Protein AF-A0A6I4Z196-F1 (afdb_monomer)

Secondary structure (DSSP, 8-state):
-EE-HHHHHTSTT--HHHHH-TT--EE--TT-SS-EE-GGGGGG-----HHHHH-TT--EE---TT---

Foldseek 3Di:
DFFQQVLQLVQQPDCQLQVQQPQRQWDDDPPRSHIDGPPVRPVVDPVPCRSQVRRPRNRDDDDDPPPPD

Solvent-accessible surface area (backbone atoms only — not comparable to full-atom values): 4207 Å² total; per-residue (Å²): 111,51,66,43,54,72,50,33,42,74,45,57,84,71,51,49,35,38,74,50,39,94,56,62,34,39,45,63,60,92,90,45,44,44,68,44,74,37,76,93,33,54,86,59,64,81,80,78,56,45,32,41,76,46,28,93,60,65,25,43,46,80,81,60,98,74,73,77,124

Radius of gyration: 11.67 Å; Cα contacts (8 Å, |Δi|>4): 100; chains: 1; bounding box: 29×23×28 Å

Sequence (69 aa):
MTIEEAACASQPECRECVQSCPVDILEREAGERVARVIDENVDECILCDLCVVRCPVEAVTVTKLYAAG

pLDDT: mean 94.47, std 7.87, range [54.56, 98.44]

Structure (mmCIF, N/CA/C/O backbone):
data_AF-A0A6I4Z196-F1
#
_entry.id   AF-A0A6I4Z196-F1
#
loop_
_atom_site.group_PDB
_atom_site.id
_atom_site.type_symbol
_atom_site.label_atom_id
_atom_site.label_alt_id
_atom_site.label_comp_id
_atom_site.label_asym_id
_atom_site.label_entity_id
_atom_site.label_seq_id
_atom_site.pdbx_PDB_ins_code
_atom_site.Cartn_x
_atom_site.Cartn_y
_atom_site.Cartn_z
_atom_site.occupancy
_atom_site.B_iso_or_equiv
_atom_site.auth_seq_id
_atom_site.auth_comp_id
_atom_site.auth_asym_id
_atom_site.auth_atom_id
_atom_site.pdbx_PDB_model_num
ATOM 1 N N . MET A 1 1 ? 8.421 0.206 -1.246 1.00 91.00 1 MET A N 1
ATOM 2 C CA . MET A 1 1 ? 7.335 1.216 -1.216 1.00 91.00 1 MET A 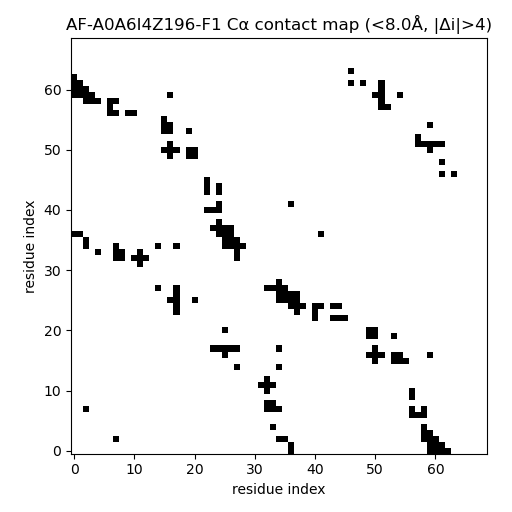CA 1
ATOM 3 C C . MET A 1 1 ? 7.137 1.675 0.216 1.00 91.00 1 MET A C 1
ATOM 5 O O . MET A 1 1 ? 7.670 1.020 1.102 1.00 91.00 1 MET A O 1
ATOM 9 N N . THR A 1 2 ? 6.396 2.749 0.450 1.00 95.06 2 THR A N 1
ATOM 10 C CA . THR A 1 2 ? 6.072 3.224 1.803 1.00 95.06 2 THR A CA 1
ATOM 11 C C . THR A 1 2 ? 4.586 3.535 1.931 1.00 95.06 2 THR A C 1
ATOM 13 O O . THR A 1 2 ? 3.922 3.839 0.935 1.00 95.06 2 THR A O 1
ATOM 16 N N . ILE A 1 3 ? 4.077 3.441 3.161 1.00 97.50 3 ILE A N 1
ATOM 17 C CA . ILE A 1 3 ? 2.710 3.806 3.536 1.00 97.50 3 ILE A CA 1
ATOM 18 C C . ILE A 1 3 ? 2.808 4.863 4.632 1.00 97.50 3 ILE A C 1
ATOM 20 O O . ILE A 1 3 ? 3.465 4.634 5.643 1.00 97.50 3 ILE A O 1
ATOM 24 N N . GLU A 1 4 ? 2.182 6.017 4.421 1.00 98.12 4 GLU A N 1
ATOM 25 C CA . GLU A 1 4 ? 2.024 7.023 5.468 1.00 98.12 4 GLU A CA 1
ATOM 26 C C . GLU A 1 4 ? 0.845 6.616 6.364 1.00 98.12 4 GLU A C 1
ATOM 28 O O . GLU A 1 4 ? -0.318 6.635 5.950 1.00 98.12 4 GLU A O 1
ATOM 33 N N . GLU A 1 5 ? 1.158 6.197 7.586 1.00 97.62 5 GLU A N 1
ATOM 34 C CA . GLU A 1 5 ? 0.218 5.681 8.572 1.00 97.62 5 GLU A CA 1
ATOM 35 C C . GLU A 1 5 ? -0.888 6.678 8.922 1.00 97.62 5 GLU A C 1
ATOM 37 O O . GLU A 1 5 ? -2.053 6.276 8.976 1.00 97.62 5 GLU A O 1
ATOM 42 N N . ALA A 1 6 ? -0.577 7.964 9.132 1.00 97.69 6 ALA A N 1
ATOM 43 C CA . ALA A 1 6 ? -1.596 8.925 9.562 1.00 97.69 6 ALA A CA 1
ATOM 44 C C . ALA A 1 6 ? -2.597 9.216 8.434 1.00 97.69 6 ALA A C 1
ATOM 46 O O . ALA A 1 6 ? -3.813 9.197 8.665 1.00 97.69 6 ALA A O 1
ATOM 47 N N . ALA A 1 7 ? -2.108 9.390 7.203 1.00 98.12 7 ALA A N 1
ATOM 48 C CA . ALA A 1 7 ? -2.964 9.482 6.023 1.00 98.12 7 ALA A CA 1
ATOM 49 C C . ALA A 1 7 ? -3.799 8.203 5.827 1.00 98.12 7 ALA A C 1
ATOM 51 O O . ALA A 1 7 ? -5.020 8.281 5.677 1.00 98.12 7 ALA A O 1
ATOM 52 N N . CYS A 1 8 ? -3.185 7.018 5.902 1.00 98.12 8 CYS A N 1
ATOM 53 C CA . CYS A 1 8 ? -3.877 5.736 5.730 1.00 98.12 8 CYS A CA 1
ATOM 54 C C . CYS A 1 8 ? -4.970 5.515 6.795 1.00 98.12 8 CYS A C 1
ATOM 56 O O . CYS A 1 8 ? -6.079 5.075 6.479 1.00 98.12 8 CYS A O 1
ATOM 58 N N . ALA A 1 9 ? -4.691 5.880 8.049 1.00 97.88 9 ALA A N 1
ATOM 59 C CA . ALA A 1 9 ? -5.599 5.727 9.184 1.00 97.88 9 ALA A CA 1
ATOM 60 C C . ALA A 1 9 ? -6.817 6.668 9.150 1.00 97.88 9 ALA A C 1
ATOM 62 O O . ALA A 1 9 ? -7.761 6.460 9.928 1.00 97.88 9 ALA A O 1
ATOM 63 N N . SER A 1 10 ? -6.825 7.671 8.263 1.00 97.69 10 SER A N 1
ATOM 64 C CA . SER A 1 10 ? -7.979 8.554 8.039 1.00 97.69 10 SER A CA 1
ATOM 65 C C . SER A 1 10 ? -9.165 7.844 7.365 1.00 97.69 10 SER A C 1
ATOM 67 O O . SER A 1 10 ? -10.290 8.333 7.448 1.00 97.69 10 SER A O 1
ATOM 69 N N . GLN A 1 11 ? -8.941 6.662 6.772 1.00 96.31 11 GLN A N 1
ATOM 70 C CA . GLN A 1 11 ? -9.965 5.814 6.150 1.00 96.31 11 GLN A CA 1
ATOM 71 C C . GLN A 1 11 ? -9.906 4.386 6.738 1.00 96.31 11 GLN A C 1
ATOM 73 O O . GLN A 1 11 ? -9.289 3.492 6.154 1.00 96.31 11 GLN A O 1
ATOM 78 N N . PRO A 1 12 ? -10.521 4.141 7.911 1.00 90.69 12 PRO A N 1
ATOM 79 C CA . PRO A 1 12 ? -10.278 2.941 8.723 1.00 90.69 12 PRO A CA 1
ATOM 80 C C . PRO A 1 12 ? -10.722 1.612 8.094 1.00 90.69 12 PRO A C 1
ATOM 82 O O . PRO A 1 12 ? -10.230 0.568 8.508 1.00 90.69 12 PRO A O 1
ATOM 85 N N . GLU A 1 13 ? -11.605 1.633 7.095 1.00 94.19 13 GLU A N 1
ATOM 86 C CA . GLU A 1 13 ? -12.092 0.428 6.399 1.00 94.19 13 GLU A CA 1
ATOM 87 C C . GLU A 1 13 ? -11.588 0.330 4.946 1.00 94.19 13 GLU A C 1
ATOM 89 O O . GLU A 1 13 ? -12.003 -0.554 4.195 1.00 94.19 13 GLU A O 1
ATOM 94 N N . CYS A 1 14 ? -10.683 1.224 4.529 1.00 97.00 14 CYS A N 1
ATOM 95 C CA . CYS A 1 14 ? -10.180 1.265 3.157 1.00 97.00 14 CYS A CA 1
ATOM 96 C C . CYS A 1 14 ? -9.370 0.011 2.798 1.00 97.00 14 CYS A C 1
ATOM 98 O O . CYS A 1 14 ? -8.477 -0.409 3.538 1.00 97.00 14 CYS A O 1
ATOM 100 N N . ARG A 1 15 ? -9.644 -0.551 1.615 1.00 97.12 15 ARG A N 1
ATOM 101 C CA . ARG A 1 15 ? -8.917 -1.696 1.043 1.00 97.12 15 ARG A CA 1
ATOM 102 C C . ARG A 1 15 ? -8.486 -1.495 -0.411 1.00 97.12 15 ARG A C 1
ATOM 104 O O . ARG A 1 15 ? -8.045 -2.444 -1.043 1.00 97.12 15 ARG A O 1
ATOM 111 N N . GLU A 1 16 ? -8.546 -0.272 -0.931 1.00 98.19 16 GLU A N 1
ATOM 112 C CA . GLU A 1 16 ? -8.309 0.014 -2.355 1.00 98.19 16 GLU A CA 1
ATOM 113 C C . GLU A 1 16 ? -6.913 -0.403 -2.842 1.00 98.19 16 GLU A C 1
ATOM 115 O O . GLU A 1 16 ? -6.768 -1.008 -3.904 1.00 98.19 16 GLU A O 1
ATOM 120 N N . CYS A 1 17 ? -5.861 -0.127 -2.064 1.00 97.94 17 CYS A N 1
ATOM 121 C CA . CYS A 1 17 ? -4.496 -0.504 -2.437 1.00 97.94 17 CYS A CA 1
ATOM 122 C C . CYS A 1 17 ? -4.264 -2.025 -2.373 1.00 97.94 17 CYS A C 1
ATOM 124 O O . CYS A 1 17 ? -3.559 -2.561 -3.222 1.00 97.94 17 CYS A O 1
ATOM 126 N N . VAL A 1 18 ? -4.909 -2.711 -1.421 1.00 98.00 18 VAL A N 1
ATOM 127 C CA . VAL A 1 18 ? -4.896 -4.177 -1.286 1.00 98.00 18 VAL A CA 1
ATOM 128 C C . VAL A 1 18 ? -5.618 -4.814 -2.474 1.00 98.00 18 VAL A C 1
ATOM 130 O O . VAL A 1 18 ? -5.058 -5.656 -3.157 1.00 98.00 18 VAL A O 1
ATOM 133 N N . GLN A 1 19 ? -6.834 -4.357 -2.782 1.00 97.75 19 GLN A N 1
ATOM 134 C CA . GLN A 1 19 ? -7.673 -4.918 -3.848 1.00 97.75 19 GLN A CA 1
ATOM 135 C C . GLN A 1 19 ? -7.148 -4.651 -5.260 1.00 97.75 19 GLN A C 1
ATOM 137 O O . GLN A 1 19 ? -7.451 -5.401 -6.183 1.00 97.75 19 GLN A O 1
ATOM 142 N N . SER A 1 20 ? -6.406 -3.561 -5.449 1.00 98.00 20 SER A N 1
ATOM 143 C CA . SER A 1 20 ? -5.844 -3.203 -6.752 1.00 98.00 20 SER A CA 1
ATOM 144 C C . SER A 1 20 ? -4.456 -3.777 -7.003 1.00 98.00 20 SER A C 1
ATOM 146 O O . SER A 1 20 ? -3.959 -3.652 -8.124 1.00 98.00 20 SER A O 1
ATOM 148 N N . CYS A 1 21 ? -3.819 -4.383 -5.998 1.00 98.19 21 CYS A N 1
ATOM 149 C CA . CYS A 1 21 ? -2.513 -4.991 -6.170 1.00 98.19 21 CYS A CA 1
ATOM 150 C C . CYS A 1 21 ? -2.652 -6.309 -6.951 1.00 98.19 21 CYS A C 1
ATOM 152 O O . CYS A 1 21 ? -3.296 -7.227 -6.462 1.00 98.19 21 CYS A O 1
ATOM 154 N N . PRO A 1 22 ? -2.046 -6.449 -8.144 1.00 97.56 22 PRO A N 1
ATOM 155 C CA . PRO A 1 22 ? -2.165 -7.677 -8.934 1.00 97.56 22 PRO A CA 1
ATOM 156 C C . PRO A 1 22 ? -1.270 -8.822 -8.432 1.00 97.56 22 PRO A C 1
ATOM 158 O O . PRO A 1 22 ? -1.313 -9.912 -8.992 1.00 97.56 22 PRO A O 1
ATOM 161 N N . VAL A 1 23 ? -0.415 -8.546 -7.446 1.00 97.56 23 VAL A N 1
ATOM 162 C CA . VAL A 1 23 ? 0.655 -9.429 -6.955 1.00 97.56 23 VAL A CA 1
ATOM 163 C C . VAL A 1 23 ? 0.665 -9.521 -5.423 1.00 97.56 23 VAL A C 1
ATOM 165 O O . VAL A 1 23 ? 1.664 -9.914 -4.838 1.00 97.56 23 VAL A O 1
ATOM 168 N N . ASP A 1 24 ? -0.431 -9.116 -4.771 1.00 96.25 24 ASP A N 1
ATOM 169 C CA . ASP A 1 24 ? -0.675 -9.314 -3.336 1.00 96.25 24 ASP A CA 1
ATOM 170 C C . ASP A 1 24 ? 0.499 -8.920 -2.409 1.00 96.25 24 ASP A C 1
ATOM 172 O O . ASP A 1 24 ? 0.838 -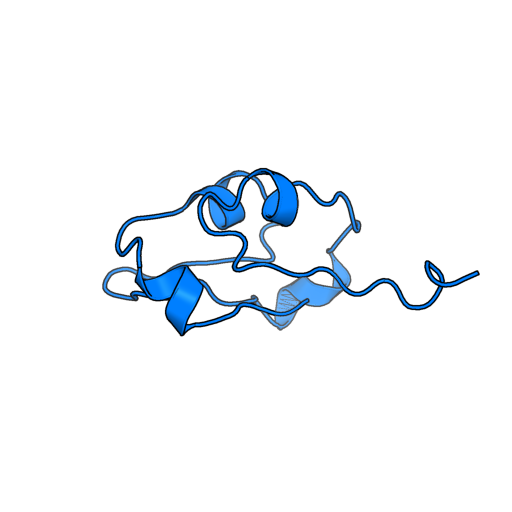9.631 -1.465 1.00 96.25 24 ASP A O 1
ATOM 176 N N . ILE A 1 25 ? 1.132 -7.765 -2.656 1.00 97.81 25 ILE A N 1
ATOM 177 C CA . ILE A 1 25 ? 2.220 -7.232 -1.800 1.00 97.81 25 ILE A CA 1
ATOM 178 C C . ILE A 1 25 ? 1.707 -6.337 -0.665 1.00 97.81 25 ILE A C 1
ATOM 180 O O . ILE A 1 25 ? 2.495 -5.771 0.091 1.00 97.81 25 ILE A O 1
ATOM 184 N N . LEU A 1 26 ? 0.392 -6.134 -0.591 1.00 97.81 26 LEU A N 1
ATOM 185 C CA . LEU A 1 26 ? -0.271 -5.246 0.356 1.00 97.81 26 LEU A CA 1
ATOM 186 C C . LEU A 1 26 ? -1.378 -5.997 1.072 1.00 97.81 26 LEU A C 1
ATOM 188 O O . LEU A 1 26 ? -2.183 -6.669 0.433 1.00 97.81 26 LEU A O 1
ATOM 192 N N . GLU A 1 27 ? -1.493 -5.785 2.376 1.00 97.38 27 GLU A N 1
ATOM 193 C CA . GLU A 1 27 ? -2.583 -6.352 3.160 1.00 97.38 27 GLU A CA 1
ATOM 194 C C . GLU A 1 27 ? -3.103 -5.399 4.232 1.00 97.38 27 GLU A C 1
ATOM 196 O O . GLU A 1 27 ? -2.453 -4.434 4.635 1.00 97.38 27 GLU A O 1
ATOM 201 N N . ARG A 1 28 ? -4.317 -5.687 4.698 1.00 96.75 28 ARG A N 1
ATOM 202 C CA . ARG A 1 28 ? -4.925 -5.045 5.862 1.00 96.75 28 ARG A CA 1
ATOM 203 C C . ARG A 1 28 ? -5.683 -6.096 6.655 1.00 96.75 28 ARG A C 1
ATOM 205 O O . ARG A 1 28 ? -6.760 -6.547 6.231 1.00 96.75 28 ARG A O 1
ATOM 212 N N . GLU A 1 29 ? -5.121 -6.456 7.800 1.00 94.25 29 GLU A N 1
ATOM 213 C CA . GLU A 1 29 ? -5.735 -7.394 8.731 1.00 94.25 29 GLU A CA 1
ATOM 214 C C . GLU A 1 29 ? -7.028 -6.831 9.336 1.00 94.25 29 GLU A C 1
ATOM 216 O O . GLU A 1 29 ? -7.296 -5.626 9.333 1.00 94.25 29 GLU A O 1
ATOM 221 N N . ALA A 1 30 ? -7.885 -7.724 9.825 1.00 91.06 30 ALA A N 1
ATOM 222 C CA . ALA A 1 30 ? -9.123 -7.320 10.474 1.00 91.06 30 ALA A CA 1
ATOM 223 C C . ALA A 1 30 ? -8.822 -6.570 11.780 1.00 91.06 30 ALA A C 1
ATOM 225 O O . ALA A 1 30 ? -8.129 -7.085 12.648 1.00 91.06 30 ALA A O 1
ATOM 226 N N . GLY A 1 31 ? -9.381 -5.367 11.925 1.00 90.56 31 GLY A N 1
ATOM 227 C CA . GLY A 1 31 ? -9.143 -4.503 13.085 1.00 90.56 31 GLY A CA 1
ATOM 228 C C . GLY A 1 31 ? -7.984 -3.521 12.906 1.00 90.56 31 GLY A C 1
ATOM 229 O O . GLY A 1 31 ? -7.914 -2.548 13.656 1.00 90.56 31 GLY A O 1
ATOM 230 N N . GLU A 1 32 ? -7.145 -3.701 11.882 1.00 94.88 32 GLU A N 1
ATOM 231 C CA . GLU A 1 32 ? -6.049 -2.780 11.596 1.00 94.88 32 GLU A CA 1
ATOM 232 C C . GLU A 1 32 ? -6.517 -1.525 10.856 1.00 94.88 32 GLU A C 1
ATOM 234 O O . GLU A 1 32 ? -7.316 -1.557 9.909 1.00 94.88 32 GLU A O 1
ATOM 239 N N . ARG A 1 33 ? -5.981 -0.380 11.290 1.00 96.38 33 ARG A N 1
ATOM 240 C CA . ARG A 1 33 ? -6.302 0.937 10.715 1.00 96.38 33 ARG A CA 1
ATOM 241 C C . ARG A 1 33 ? -5.379 1.335 9.572 1.00 96.38 33 ARG A C 1
ATOM 243 O O . ARG A 1 33 ? -5.712 2.275 8.846 1.00 96.38 33 ARG A O 1
ATOM 250 N N . VAL A 1 34 ? -4.279 0.618 9.385 1.00 97.81 34 VAL A N 1
ATOM 251 C CA . VAL A 1 34 ? -3.242 0.910 8.397 1.00 97.81 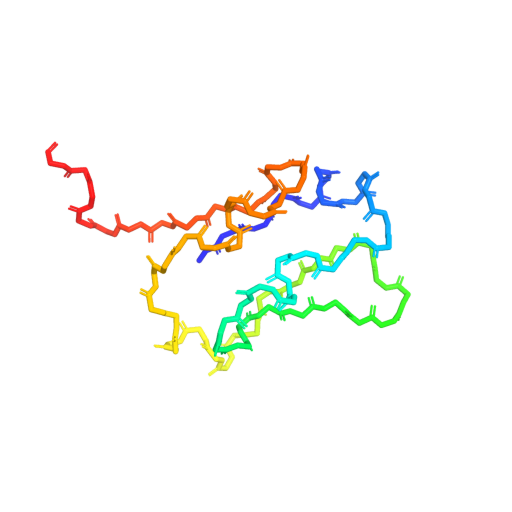34 VAL A CA 1
ATOM 252 C C . VAL A 1 34 ? -3.003 -0.349 7.564 1.00 97.81 34 VAL A C 1
ATOM 254 O O . VAL A 1 34 ? -3.043 -1.461 8.083 1.00 97.81 34 VAL A O 1
ATOM 257 N N . ALA A 1 35 ? -2.837 -0.185 6.251 1.00 97.75 35 ALA A N 1
ATOM 258 C CA . ALA A 1 35 ? -2.388 -1.284 5.400 1.00 97.75 35 ALA A CA 1
ATOM 259 C C . ALA A 1 35 ? -0.873 -1.460 5.560 1.00 97.75 35 ALA A C 1
ATOM 261 O O . ALA A 1 35 ? -0.171 -0.480 5.798 1.00 97.75 35 ALA A O 1
ATOM 262 N N . ARG A 1 36 ? -0.362 -2.675 5.384 1.00 97.31 36 ARG A N 1
ATOM 263 C CA . ARG A 1 36 ? 1.072 -2.974 5.463 1.00 97.31 36 ARG A CA 1
ATOM 264 C C . ARG A 1 36 ? 1.575 -3.631 4.187 1.00 97.31 36 ARG A C 1
ATOM 266 O O . ARG A 1 36 ? 0.794 -4.178 3.408 1.00 97.31 36 ARG A O 1
ATOM 273 N N . VAL A 1 37 ? 2.883 -3.539 3.985 1.00 97.12 37 VAL A N 1
ATOM 274 C CA . VAL A 1 37 ? 3.593 -4.284 2.945 1.00 97.12 37 VAL A CA 1
ATOM 275 C C . VAL A 1 37 ? 3.822 -5.704 3.456 1.00 97.12 37 VAL A C 1
ATOM 277 O O . VAL A 1 37 ? 4.180 -5.878 4.618 1.00 97.12 37 VAL A O 1
ATOM 280 N N . ILE A 1 38 ? 3.596 -6.698 2.599 1.00 96.94 38 ILE A N 1
ATOM 281 C CA . ILE A 1 38 ? 3.996 -8.083 2.858 1.00 96.94 38 ILE A CA 1
ATOM 282 C C . ILE A 1 38 ? 5.453 -8.205 2.420 1.00 96.94 38 ILE A C 1
ATOM 284 O O . ILE A 1 38 ? 5.742 -8.213 1.220 1.00 96.94 38 ILE A O 1
ATOM 288 N N . ASP A 1 39 ? 6.366 -8.247 3.388 1.00 95.06 39 ASP A N 1
ATOM 289 C CA . ASP A 1 39 ? 7.809 -8.237 3.132 1.00 95.06 39 ASP A CA 1
ATOM 290 C C . ASP A 1 39 ? 8.250 -9.445 2.291 1.00 95.06 39 ASP A C 1
ATOM 292 O O . ASP A 1 39 ? 9.096 -9.300 1.411 1.00 95.06 39 ASP A O 1
ATOM 296 N N . GLU A 1 40 ? 7.630 -10.614 2.480 1.00 96.06 40 GLU A N 1
ATOM 297 C CA . GLU A 1 40 ? 7.925 -11.825 1.705 1.00 96.06 40 GLU A CA 1
ATOM 298 C C . GLU A 1 40 ? 7.576 -11.702 0.215 1.00 96.06 40 GLU A C 1
ATOM 300 O O . GLU A 1 40 ? 8.185 -12.378 -0.611 1.00 96.06 40 GLU A O 1
ATOM 305 N N . ASN A 1 41 ? 6.623 -10.833 -0.134 1.00 95.06 41 ASN A N 1
ATOM 306 C CA . ASN A 1 41 ? 6.145 -10.655 -1.506 1.00 95.06 41 ASN A CA 1
ATOM 307 C C . ASN A 1 41 ? 6.732 -9.400 -2.168 1.00 95.06 41 ASN A C 1
ATOM 309 O O . ASN A 1 41 ? 6.378 -9.081 -3.302 1.00 95.06 41 ASN A O 1
ATOM 313 N N . VAL A 1 42 ? 7.609 -8.649 -1.490 1.00 93.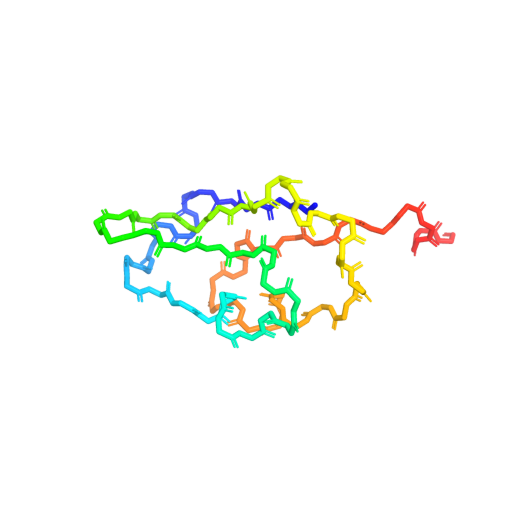62 42 VAL A N 1
ATOM 314 C CA . VAL A 1 42 ? 8.076 -7.343 -1.988 1.00 93.62 42 VAL A CA 1
ATOM 315 C C . VAL A 1 42 ? 8.744 -7.435 -3.367 1.00 93.62 42 VAL A C 1
ATOM 317 O O . VAL A 1 42 ? 8.606 -6.513 -4.177 1.00 93.62 42 VAL A O 1
ATOM 320 N N . ASP A 1 43 ? 9.395 -8.565 -3.652 1.00 94.75 43 ASP A N 1
ATOM 321 C CA . ASP A 1 43 ? 10.080 -8.846 -4.915 1.00 94.75 43 ASP A CA 1
ATOM 322 C C . ASP A 1 43 ? 9.116 -9.084 -6.094 1.00 94.75 43 ASP A C 1
ATOM 324 O O . ASP A 1 43 ? 9.508 -8.928 -7.250 1.00 94.75 43 ASP A O 1
ATOM 328 N N . GLU A 1 44 ? 7.836 -9.367 -5.830 1.00 96.88 44 GLU A N 1
ATOM 329 C CA . GLU A 1 44 ? 6.801 -9.556 -6.860 1.00 96.88 44 GLU A CA 1
ATOM 330 C C . GLU A 1 44 ? 6.251 -8.221 -7.393 1.00 96.88 44 GLU A C 1
ATOM 332 O O . GLU A 1 44 ? 5.495 -8.170 -8.367 1.00 96.88 44 GLU A O 1
ATOM 337 N N . CYS A 1 45 ? 6.616 -7.097 -6.769 1.00 96.94 45 CYS A N 1
ATOM 338 C CA . CYS A 1 45 ? 6.143 -5.778 -7.166 1.00 96.94 45 CYS A CA 1
ATOM 339 C C . CYS A 1 45 ? 6.580 -5.405 -8.594 1.00 96.94 45 CYS A C 1
ATOM 341 O O . CYS A 1 45 ? 7.718 -5.013 -8.844 1.00 96.94 45 CYS A O 1
ATOM 343 N N . ILE A 1 46 ? 5.626 -5.385 -9.527 1.00 96.38 46 ILE A N 1
ATOM 344 C CA . ILE A 1 46 ? 5.860 -5.012 -10.935 1.00 96.38 46 ILE A CA 1
ATO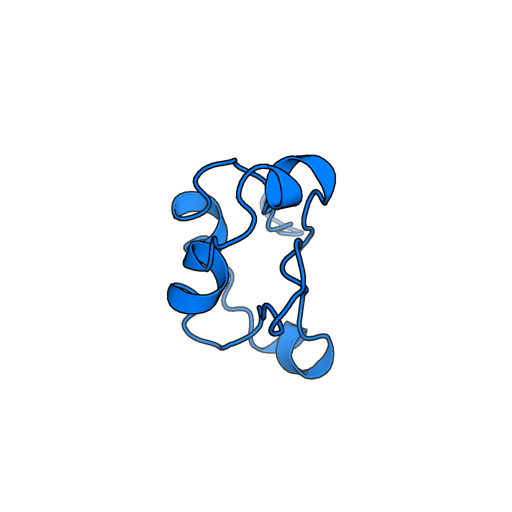M 345 C C . ILE A 1 46 ? 5.852 -3.494 -11.212 1.00 96.38 46 ILE A C 1
ATOM 347 O O . ILE A 1 46 ? 5.772 -3.076 -12.365 1.00 96.38 46 ILE A O 1
ATOM 351 N N . LEU A 1 47 ? 5.886 -2.650 -10.173 1.00 95.75 47 LEU A N 1
ATOM 352 C CA . LEU A 1 47 ? 5.947 -1.180 -10.288 1.00 95.75 47 LEU A CA 1
ATOM 353 C C . LEU A 1 47 ? 4.831 -0.548 -11.158 1.00 95.75 47 LEU A C 1
ATOM 355 O O . LEU A 1 47 ? 5.061 0.448 -11.847 1.00 95.75 47 LEU A O 1
ATOM 359 N N . CYS A 1 48 ? 3.619 -1.114 -11.116 1.00 96.75 48 CYS A N 1
ATOM 360 C CA . CYS A 1 48 ? 2.479 -0.708 -11.954 1.00 96.75 48 CYS A CA 1
ATOM 361 C C . CYS A 1 48 ? 1.726 0.556 -11.494 1.00 96.75 48 CYS A C 1
ATOM 363 O O . CYS A 1 48 ? 0.800 0.987 -12.174 1.00 96.75 48 CYS A O 1
ATOM 365 N N . ASP A 1 49 ? 2.072 1.116 -10.33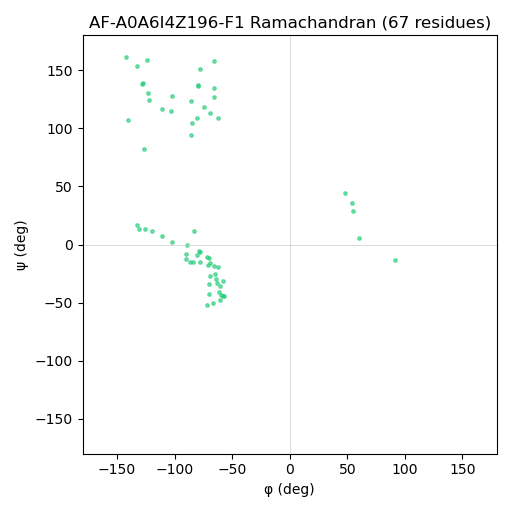2 1.00 96.81 49 ASP A N 1
ATOM 366 C CA . ASP A 1 49 ? 1.453 2.302 -9.713 1.00 96.81 49 ASP A CA 1
ATOM 367 C C . ASP A 1 49 ? -0.057 2.205 -9.388 1.00 96.81 49 ASP A C 1
ATOM 369 O O . ASP A 1 49 ? -0.639 3.174 -8.899 1.00 96.81 49 ASP A O 1
ATOM 373 N N . LEU A 1 50 ? -0.708 1.047 -9.564 1.00 98.31 50 LEU A N 1
ATOM 374 C CA . LEU A 1 50 ? -2.141 0.881 -9.271 1.00 98.31 50 LEU A CA 1
ATOM 375 C C . LEU A 1 50 ? -2.494 1.238 -7.822 1.00 98.31 50 LEU A C 1
ATOM 377 O O . LEU A 1 50 ? -3.456 1.967 -7.592 1.00 98.31 50 LEU A O 1
ATOM 381 N N . CYS A 1 51 ? -1.694 0.793 -6.851 1.00 98.19 51 CYS A N 1
ATOM 382 C CA . CYS A 1 51 ? -1.913 1.100 -5.438 1.00 98.19 51 CYS A CA 1
ATOM 383 C C . CYS A 1 51 ? -1.777 2.598 -5.116 1.00 98.19 51 CYS A C 1
ATOM 385 O O . CYS A 1 51 ? -2.455 3.077 -4.210 1.00 98.19 51 CYS A O 1
ATOM 387 N N . VAL A 1 52 ? -0.949 3.334 -5.867 1.00 98.12 52 VAL A N 1
ATOM 388 C CA . VAL A 1 52 ? -0.796 4.792 -5.741 1.00 98.12 52 VAL A CA 1
ATOM 389 C C . VAL A 1 52 ? -2.042 5.480 -6.289 1.00 98.12 52 VAL A C 1
ATOM 391 O O . VAL A 1 52 ? -2.685 6.243 -5.576 1.00 98.12 52 VAL A O 1
ATOM 394 N N . VAL A 1 53 ? -2.439 5.143 -7.520 1.00 98.25 53 VAL A N 1
ATOM 395 C CA . VAL A 1 53 ? -3.603 5.744 -8.200 1.00 98.25 53 VAL A CA 1
ATOM 396 C C . VAL A 1 53 ? -4.915 5.443 -7.472 1.00 98.25 53 VAL A C 1
ATOM 398 O O . VAL A 1 53 ? -5.837 6.256 -7.490 1.00 98.25 53 VAL A O 1
ATOM 401 N N . ARG A 1 54 ? -5.028 4.266 -6.849 1.00 98.31 54 ARG A N 1
ATOM 402 C CA . ARG A 1 54 ? -6.242 3.836 -6.147 1.00 98.31 54 ARG A CA 1
ATOM 403 C C . ARG A 1 54 ? -6.311 4.301 -4.701 1.00 98.31 54 ARG A C 1
ATOM 405 O O . ARG 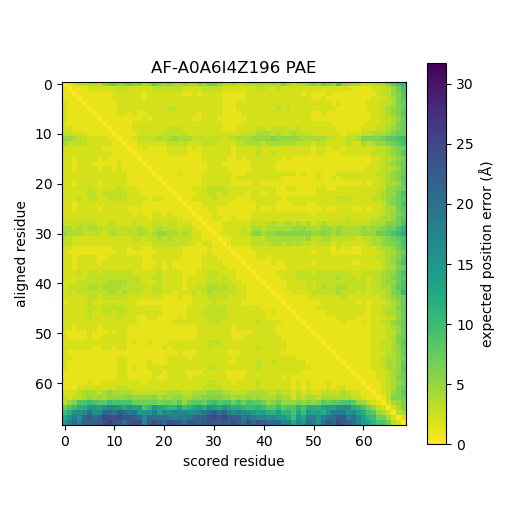A 1 54 ? -7.390 4.239 -4.125 1.00 98.31 54 ARG A O 1
ATOM 412 N N . CYS A 1 55 ? -5.214 4.765 -4.103 1.00 98.31 55 CYS A N 1
ATOM 413 C CA . CYS A 1 55 ? -5.247 5.236 -2.726 1.00 98.31 55 CYS A CA 1
ATOM 414 C C . CYS A 1 55 ? -6.043 6.554 -2.632 1.00 98.31 55 CYS A C 1
ATOM 416 O O . CYS A 1 55 ? -5.566 7.578 -3.115 1.00 98.31 55 CYS A O 1
ATOM 418 N N . PRO A 1 56 ? -7.215 6.583 -1.969 1.00 98.12 56 PRO A N 1
ATOM 419 C CA . PRO A 1 56 ? -8.069 7.776 -1.938 1.00 98.12 56 PRO A CA 1
ATOM 420 C C . PRO A 1 56 ? -7.505 8.919 -1.080 1.00 98.12 56 PRO A C 1
ATOM 422 O O . PRO A 1 56 ? -8.049 10.018 -1.082 1.00 98.12 56 PRO A O 1
ATOM 425 N N . VAL A 1 57 ? -6.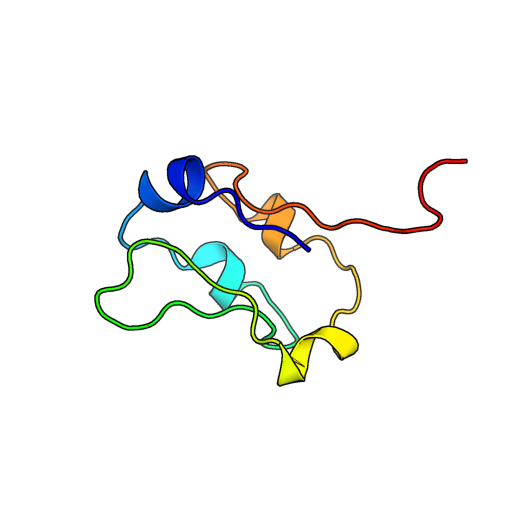456 8.641 -0.306 1.00 98.31 57 VAL A N 1
ATOM 426 C CA . VAL A 1 57 ? -5.821 9.560 0.652 1.00 98.31 57 VAL A CA 1
ATOM 427 C C . VAL A 1 57 ? -4.324 9.709 0.395 1.00 98.31 57 VAL A C 1
ATOM 429 O O . VAL A 1 57 ? -3.601 10.180 1.264 1.00 98.31 57 VAL A O 1
ATOM 432 N N . GLU A 1 58 ? -3.857 9.251 -0.773 1.00 98.00 58 GLU A N 1
ATOM 433 C CA . GLU A 1 58 ? -2.475 9.429 -1.241 1.00 98.00 58 GLU A CA 1
ATOM 434 C C . GLU A 1 58 ? -1.404 8.918 -0.251 1.00 98.00 58 GLU A C 1
ATOM 436 O O . GLU A 1 58 ? -0.274 9.393 -0.219 1.00 98.00 58 GLU A O 1
ATOM 441 N N . ALA A 1 59 ? -1.744 7.908 0.556 1.00 98.44 59 ALA A N 1
ATOM 442 C CA . ALA A 1 59 ? -0.864 7.368 1.590 1.00 98.44 59 ALA A CA 1
ATOM 443 C C . ALA A 1 59 ? 0.233 6.436 1.046 1.00 98.44 59 ALA A C 1
ATOM 445 O O . ALA A 1 59 ? 1.167 6.122 1.775 1.00 98.44 59 ALA A O 1
ATOM 446 N N . VAL A 1 60 ? 0.127 5.949 -0.195 1.00 97.94 60 VAL A N 1
ATOM 447 C CA . VAL A 1 60 ? 1.045 4.947 -0.764 1.00 97.94 60 VAL A CA 1
ATOM 448 C C . VAL A 1 60 ? 2.041 5.611 -1.710 1.00 97.94 60 VAL A C 1
ATOM 450 O O . VAL A 1 60 ? 1.639 6.284 -2.655 1.00 97.94 60 VAL A O 1
ATOM 453 N N . THR A 1 61 ? 3.337 5.363 -1.510 1.00 96.62 61 THR A N 1
ATOM 454 C CA . THR A 1 61 ? 4.407 5.824 -2.413 1.00 96.62 61 THR A CA 1
ATOM 455 C C . THR A 1 61 ? 5.246 4.653 -2.926 1.00 96.62 61 THR A C 1
ATOM 457 O O . THR A 1 61 ? 5.756 3.840 -2.152 1.00 96.62 61 THR A O 1
ATOM 460 N N . VAL A 1 62 ? 5.451 4.586 -4.244 1.00 95.06 62 VAL A N 1
ATOM 461 C CA . VAL A 1 62 ? 6.347 3.618 -4.899 1.00 95.06 62 VAL A CA 1
ATOM 462 C C . VAL A 1 62 ? 7.647 4.315 -5.302 1.00 95.06 62 VAL A C 1
ATOM 464 O O . VAL A 1 62 ? 7.659 5.176 -6.176 1.00 95.06 62 VAL A O 1
ATOM 467 N N . THR A 1 63 ? 8.764 3.919 -4.689 1.00 89.81 63 THR A N 1
ATOM 468 C CA . THR A 1 63 ? 10.098 4.428 -5.038 1.00 89.81 63 THR A CA 1
ATOM 469 C C . THR A 1 63 ? 10.689 3.628 -6.193 1.00 89.81 63 THR A C 1
ATOM 471 O O . THR A 1 63 ? 10.858 2.415 -6.083 1.00 89.81 63 THR A O 1
ATOM 474 N N . LYS A 1 64 ? 11.051 4.310 -7.283 1.00 88.75 64 LYS A N 1
ATOM 475 C CA . LYS A 1 64 ? 11.734 3.727 -8.447 1.00 88.75 64 LYS A CA 1
ATOM 476 C C . LYS A 1 64 ? 13.160 4.273 -8.502 1.00 88.75 64 LYS A C 1
ATOM 478 O O . LYS A 1 64 ? 13.345 5.472 -8.691 1.00 88.75 64 LYS A O 1
ATOM 483 N N . LEU A 1 65 ? 14.161 3.403 -8.355 1.00 81.62 65 LEU A N 1
ATOM 484 C CA . LEU A 1 65 ? 15.574 3.802 -8.238 1.00 81.62 65 LEU A CA 1
ATOM 485 C C . LEU A 1 65 ? 16.129 4.535 -9.475 1.00 81.62 65 LEU A C 1
ATOM 487 O O . LEU A 1 65 ? 17.120 5.245 -9.357 1.00 81.62 65 LEU A O 1
ATOM 491 N N . TYR A 1 66 ? 15.482 4.398 -10.637 1.00 79.44 66 TYR A N 1
ATOM 492 C CA . TYR A 1 66 ? 15.939 4.966 -11.914 1.00 79.44 66 TYR A CA 1
ATOM 493 C C . TYR A 1 66 ? 14.949 5.954 -12.552 1.00 79.44 66 TYR A C 1
ATOM 495 O O . TYR A 1 66 ? 15.099 6.296 -13.720 1.00 79.44 66 TYR A O 1
ATOM 503 N N . ALA A 1 67 ? 13.908 6.389 -11.832 1.00 67.75 67 ALA A N 1
ATOM 504 C CA . ALA A 1 67 ? 12.906 7.311 -12.387 1.00 67.75 67 ALA A CA 1
ATOM 505 C C . ALA A 1 67 ? 13.318 8.793 -12.313 1.00 67.75 67 ALA A C 1
ATOM 507 O O . ALA A 1 67 ? 12.722 9.622 -12.996 1.00 67.75 67 ALA A O 1
ATOM 508 N N . ALA A 1 68 ? 14.331 9.125 -11.510 1.00 63.03 68 ALA A N 1
ATOM 509 C CA . ALA A 1 68 ? 14.984 10.428 -11.545 1.00 63.03 68 ALA A CA 1
ATOM 510 C C . ALA A 1 68 ? 16.077 10.389 -12.624 1.00 63.03 68 ALA A C 1
ATOM 512 O O . ALA A 1 68 ? 17.170 9.881 -12.380 1.00 63.03 68 ALA A O 1
ATOM 513 N N . GLY A 1 69 ? 15.727 10.834 -13.832 1.00 54.56 69 GLY A N 1
ATOM 514 C CA . GLY A 1 69 ? 16.696 11.173 -14.878 1.00 54.56 69 GLY A CA 1
ATOM 515 C C . GLY A 1 69 ? 17.417 12.478 -14.575 1.00 54.56 69 GLY A C 1
ATOM 516 O O . GLY A 1 69 ? 16.788 13.356 -13.940 1.00 54.56 69 GLY A O 1
#

Mean predicted aligned error: 3.04 Å

Nearest PDB structures (foldseek):
  8c0z-assembly1_F  TM=7.469E-01  e=1.341E-03  Aromatoleum aromaticum
  6x1o-assembly1_D  TM=7.170E-01  e=1.060E-02  Pyrococcus furiosus COM1
  3m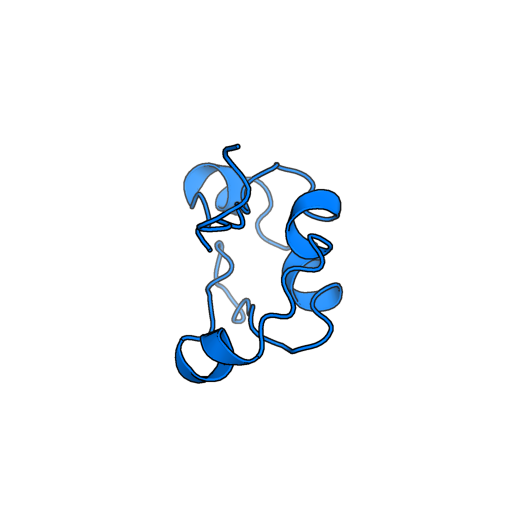m6-assembly1_E  TM=7.797E-01  e=3.227E-02  Archaeoglobus fulgidus
  8bee-assembly1_I  TM=8.004E-01  e=1.350E-01  Arabidopsis thaliana
  2ivf-assembly1_B  TM=4.784E-01  e=2.991E-01  Aromatoleum aromaticum EbN1